Protein AF-A0A8I0BT57-F1 (afdb_monomer)

Solvent-accessible surface area (backbone atoms only — not comparable to full-atom values): 7424 Å² total; per-residue (Å²): 141,86,82,88,79,77,83,77,79,77,73,80,84,62,83,74,72,51,69,66,57,54,51,50,54,51,53,52,65,73,49,76,79,75,72,72,82,78,73,74,83,67,86,66,76,81,75,74,72,50,71,71,57,50,52,51,51,51,54,52,51,43,52,55,53,48,49,57,61,72,72,44,94,50,63,68,60,52,52,51,52,53,50,52,50,52,51,52,39,47,75,72,66,4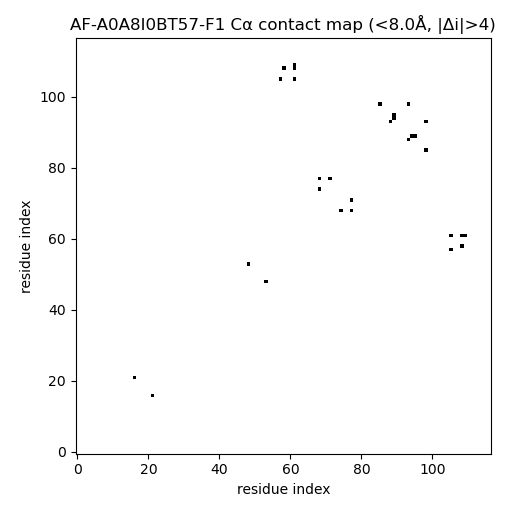8,53,68,67,59,55,51,50,52,54,50,53,46,48,52,56,53,50,57,54,64,73,76,111

pLDDT: mean 74.57, std 18.58, range [32.91, 96.12]

Sequence (117 aa):
MLVHGRPSVYWDDEPRVPAICRTIDQVKAEFDGAGADVIPIREQASDELTDEQFEILWTVAVEQSSEIVSNSERPVEVSLLLTNLVDDLLIRGVESSYILSAVHRGFEINEDRAAEI

Structure (mmCIF, N/CA/C/O backbone):
data_AF-A0A8I0BT57-F1
#
_entry.id   AF-A0A8I0BT57-F1
#
loop_
_atom_site.group_PDB
_atom_site.id
_atom_site.type_symbol
_atom_site.label_atom_id
_atom_site.label_alt_id
_atom_site.label_comp_id
_atom_site.label_asym_id
_atom_site.label_entity_id
_atom_site.label_seq_id
_atom_site.pdbx_PDB_ins_code
_atom_site.Cartn_x
_atom_site.Cartn_y
_atom_site.Cartn_z
_atom_site.occupancy
_atom_site.B_iso_or_equiv
_atom_site.auth_seq_id
_atom_site.auth_comp_id
_atom_site.auth_asym_id
_atom_site.auth_atom_id
_atom_site.pdbx_PDB_model_num
ATOM 1 N N . MET A 1 1 ? -49.616 -35.917 24.070 1.00 37.22 1 MET A N 1
ATOM 2 C CA . MET A 1 1 ? -48.555 -36.317 23.115 1.00 37.22 1 MET A CA 1
ATOM 3 C C . MET A 1 1 ? -48.714 -35.404 21.906 1.00 37.22 1 MET A C 1
ATOM 5 O O . MET A 1 1 ? -49.808 -35.392 21.377 1.00 37.22 1 MET A O 1
ATOM 9 N N . LEU A 1 2 ? -47.798 -34.533 21.486 1.00 37.91 2 LEU A N 1
ATOM 10 C CA . LEU A 1 2 ? -46.339 -34.461 21.602 1.00 37.91 2 LEU A CA 1
ATOM 11 C C . LEU A 1 2 ? -45.879 -32.989 21.672 1.00 37.91 2 LEU A C 1
ATOM 13 O O . LEU A 1 2 ? -46.573 -32.080 21.228 1.00 37.91 2 LEU A O 1
ATOM 17 N N . VAL A 1 3 ? -44.699 -32.801 22.255 1.00 36.28 3 VAL A N 1
ATOM 18 C CA . VAL A 1 3 ? -44.001 -31.544 22.537 1.00 36.28 3 VAL A CA 1
ATOM 19 C C . VAL A 1 3 ? -42.929 -31.316 21.460 1.00 36.28 3 VAL A C 1
ATOM 21 O O . VAL A 1 3 ? -42.134 -32.211 21.223 1.00 36.28 3 VAL A O 1
ATOM 24 N N . HIS A 1 4 ? -42.922 -30.107 20.884 1.00 42.56 4 HIS A N 1
ATOM 25 C CA . HIS A 1 4 ? -41.791 -29.307 20.364 1.00 42.56 4 HIS A CA 1
ATOM 26 C C . HIS A 1 4 ? -40.927 -29.799 19.190 1.00 42.56 4 HIS A C 1
ATOM 28 O O . HIS A 1 4 ? -40.491 -30.937 19.103 1.00 42.56 4 HIS A O 1
ATOM 34 N N . GLY A 1 5 ? -40.550 -28.815 18.369 1.00 32.91 5 GLY A N 1
ATOM 35 C CA . GLY A 1 5 ? -39.404 -28.875 17.471 1.00 32.91 5 G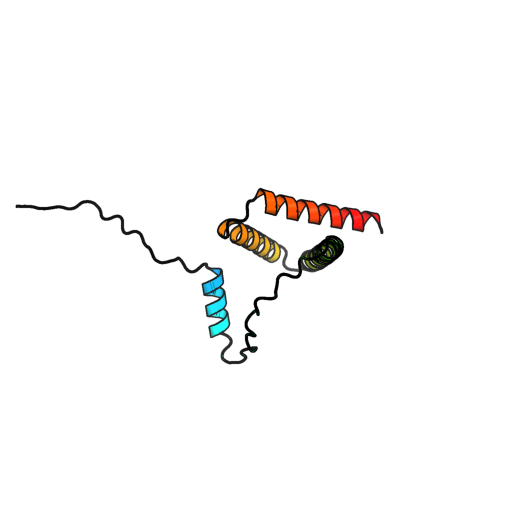LY A CA 1
ATOM 36 C C . GLY A 1 5 ? -39.291 -27.604 16.632 1.00 32.91 5 GLY A C 1
ATOM 37 O O . GLY A 1 5 ? -39.536 -27.643 15.433 1.00 32.91 5 GLY A O 1
ATOM 38 N N . ARG A 1 6 ? -38.976 -26.455 17.254 1.00 41.53 6 ARG A N 1
ATOM 39 C CA . ARG A 1 6 ? -38.449 -25.304 16.493 1.00 41.53 6 ARG A CA 1
ATOM 40 C C . ARG A 1 6 ? -37.155 -25.761 15.801 1.00 41.53 6 ARG A C 1
ATOM 42 O O . ARG A 1 6 ? -36.398 -26.491 16.443 1.00 41.53 6 ARG A O 1
ATOM 49 N N . PRO A 1 7 ? -36.851 -25.325 14.567 1.00 39.06 7 PRO A N 1
ATOM 50 C CA . PRO A 1 7 ? -35.517 -25.513 14.027 1.00 39.06 7 PRO A CA 1
ATOM 51 C C . PRO A 1 7 ? -34.550 -24.715 14.906 1.00 39.06 7 PRO A C 1
ATOM 53 O O . PRO A 1 7 ? -34.609 -23.487 14.965 1.00 39.06 7 PRO A O 1
ATOM 56 N N . SER A 1 8 ? -33.718 -25.434 15.654 1.00 40.16 8 SER A N 1
ATOM 57 C CA . SER A 1 8 ? -32.531 -24.880 16.288 1.00 40.16 8 SER A CA 1
ATOM 58 C C . SER A 1 8 ? -31.606 -24.450 15.156 1.00 40.16 8 SER A C 1
ATOM 60 O O . SER A 1 8 ? -31.057 -25.281 14.438 1.00 40.16 8 SER A O 1
ATOM 62 N N . VAL A 1 9 ? -31.504 -23.139 14.950 1.00 41.34 9 VAL A N 1
ATOM 63 C CA . VAL A 1 9 ? -30.387 -22.553 14.217 1.00 41.34 9 VAL A CA 1
ATOM 64 C C . VAL A 1 9 ? -29.177 -22.809 15.103 1.00 41.34 9 VA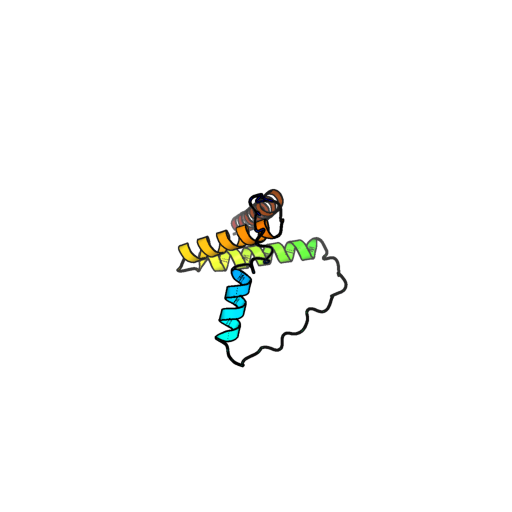L A C 1
ATOM 66 O O . VAL A 1 9 ? -29.033 -22.178 16.149 1.00 41.34 9 VAL A O 1
ATOM 69 N N . TYR A 1 10 ? -28.386 -23.820 14.749 1.00 40.38 10 TYR A N 1
ATOM 70 C CA . TYR A 1 10 ? -27.041 -23.964 15.279 1.00 40.38 10 TYR A CA 1
ATOM 71 C C . TYR A 1 10 ? -26.270 -22.740 14.791 1.00 40.38 10 TYR A C 1
ATOM 73 O O . TYR A 1 10 ? -25.919 -22.639 13.617 1.00 40.38 10 TYR A O 1
ATOM 81 N N . TRP A 1 11 ? -26.100 -21.766 15.677 1.00 38.62 11 TRP A N 1
ATOM 82 C CA . TRP A 1 11 ? -25.012 -20.819 15.540 1.00 38.62 11 TRP A CA 1
ATOM 83 C C . TRP A 1 11 ? -23.743 -21.640 15.751 1.00 38.62 11 TRP A C 1
ATOM 85 O O . TRP A 1 11 ? -23.510 -22.150 16.846 1.00 38.62 11 TRP A O 1
ATOM 95 N N . ASP A 1 12 ? -22.982 -21.853 14.677 1.00 42.72 12 ASP A 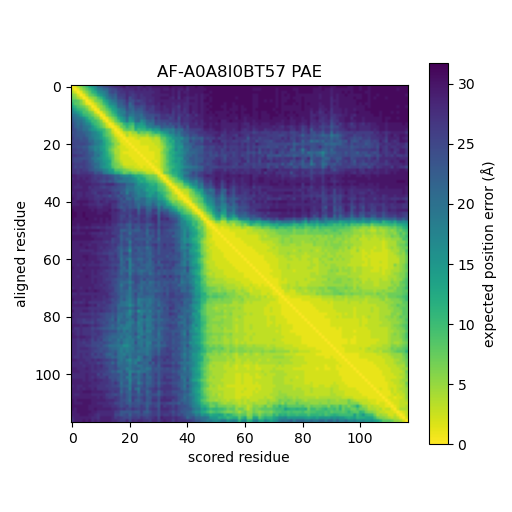N 1
ATOM 96 C CA . ASP A 1 12 ? -21.572 -22.216 14.790 1.00 42.72 12 ASP A CA 1
ATOM 97 C C . ASP A 1 12 ? -20.866 -21.014 15.430 1.00 42.72 12 ASP A C 1
ATOM 99 O O . ASP A 1 12 ? -20.304 -20.158 14.748 1.00 42.72 12 ASP A O 1
ATOM 103 N N . ASP A 1 13 ? -20.945 -20.930 16.758 1.00 48.38 13 ASP A N 1
ATOM 104 C CA . ASP A 1 13 ? -20.177 -20.014 17.605 1.00 48.38 13 ASP A CA 1
ATOM 105 C C . ASP A 1 13 ? -18.746 -20.543 17.800 1.00 48.38 13 ASP A C 1
ATOM 107 O O . ASP A 1 13 ? -18.172 -20.479 18.887 1.00 48.38 13 ASP A O 1
ATOM 111 N N . GLU A 1 14 ? -18.148 -21.094 16.745 1.00 56.91 14 GLU A N 1
ATOM 112 C CA . GLU A 1 14 ? -16.717 -21.344 16.730 1.00 56.91 14 GLU A CA 1
ATOM 113 C C . GLU A 1 14 ? -16.067 -20.121 16.075 1.00 56.91 14 GLU A C 1
ATOM 115 O O . GLU A 1 14 ? -16.369 -19.825 14.912 1.00 56.91 14 GLU A O 1
ATOM 120 N N . PRO A 1 15 ? -15.219 -19.353 16.790 1.00 55.94 15 PRO A N 1
ATOM 121 C CA . PRO A 1 15 ? -14.488 -18.261 16.172 1.00 55.94 15 PRO A CA 1
ATOM 122 C C . PRO A 1 15 ? -13.671 -18.868 15.039 1.00 55.94 15 PRO A C 1
ATOM 124 O O . PRO A 1 15 ? -12.696 -19.581 15.276 1.00 55.94 15 PRO A O 1
ATOM 127 N N . ARG A 1 16 ? -14.116 -18.643 13.796 1.00 62.19 16 ARG A N 1
ATOM 128 C CA . ARG A 1 16 ? -13.435 -19.134 12.603 1.00 62.19 16 ARG A CA 1
ATOM 129 C C . ARG A 1 16 ? -12.046 -18.540 12.632 1.00 62.19 16 ARG A C 1
ATOM 131 O O . ARG A 1 1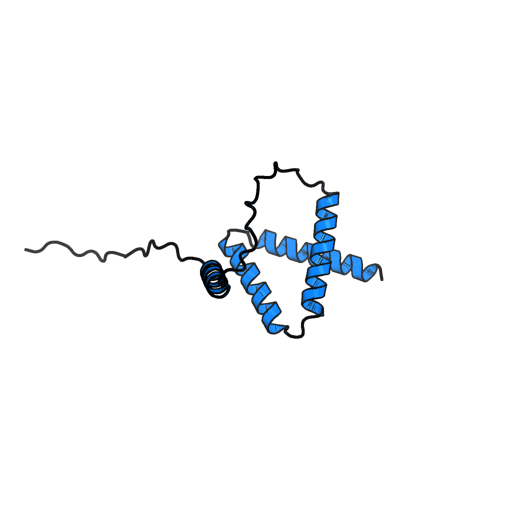6 ? -11.874 -17.372 12.298 1.00 62.19 16 ARG A O 1
ATOM 138 N N . VAL A 1 17 ? -11.079 -19.346 13.062 1.00 61.44 17 VAL A N 1
ATOM 139 C CA . VAL A 1 17 ? -9.673 -18.972 13.082 1.00 61.44 17 VAL A CA 1
ATOM 140 C C . VAL A 1 17 ? -9.353 -18.463 11.674 1.00 61.44 17 VAL A C 1
ATOM 142 O O . VAL A 1 17 ? -9.489 -19.242 10.710 1.00 61.44 17 VAL A O 1
ATOM 145 N N . PRO A 1 18 ? -9.022 -17.163 11.530 1.00 65.69 18 PRO A N 1
ATOM 146 C CA . PRO A 1 18 ? -8.759 -16.566 10.232 1.00 65.69 18 PRO A CA 1
ATOM 147 C C . PRO A 1 18 ? -7.757 -17.421 9.460 1.00 65.69 18 PRO A C 1
ATOM 149 O O . PRO A 1 18 ? -6.866 -18.028 10.059 1.00 65.69 18 PRO A O 1
ATOM 152 N N . ALA A 1 19 ? -7.916 -17.522 8.138 1.00 68.00 19 ALA A N 1
ATOM 153 C CA . ALA A 1 19 ? -7.082 -18.403 7.315 1.00 68.00 19 ALA A CA 1
ATOM 154 C C . ALA A 1 19 ? -5.580 -18.151 7.548 1.00 68.00 19 ALA A C 1
ATOM 156 O O . ALA A 1 19 ? -4.817 -19.106 7.652 1.00 68.00 19 ALA A O 1
ATOM 157 N N . ILE A 1 20 ? -5.200 -16.889 7.775 1.00 63.81 20 ILE A N 1
ATOM 158 C CA . ILE A 1 20 ? -3.839 -16.468 8.120 1.00 63.81 20 ILE A CA 1
ATOM 159 C C . ILE A 1 20 ? -3.307 -17.131 9.399 1.00 63.81 20 ILE A C 1
ATOM 161 O O . ILE A 1 20 ? -2.164 -17.570 9.427 1.00 63.81 20 ILE A O 1
ATOM 165 N N . CYS A 1 21 ? -4.125 -17.281 10.443 1.00 68.31 21 CYS A N 1
ATOM 166 C CA . CYS A 1 21 ? -3.710 -17.921 11.690 1.00 68.31 21 CYS A CA 1
ATOM 167 C C . CYS A 1 21 ? -3.450 -19.417 11.476 1.00 68.31 21 CYS A C 1
ATOM 169 O O . CYS A 1 21 ? -2.437 -19.929 11.938 1.00 68.31 21 CYS A O 1
ATOM 171 N N . ARG A 1 22 ? -4.295 -20.091 10.682 1.00 70.06 22 ARG A N 1
ATOM 172 C CA . ARG A 1 22 ? -4.068 -21.494 10.292 1.00 70.06 22 ARG A CA 1
ATOM 173 C C . ARG A 1 22 ? -2.799 -21.658 9.459 1.00 70.06 22 ARG A C 1
ATOM 175 O O . ARG A 1 22 ? -2.044 -22.592 9.696 1.00 70.06 22 ARG A O 1
ATOM 182 N N . THR A 1 23 ? -2.543 -20.744 8.525 1.00 71.38 23 THR A N 1
ATOM 183 C CA . THR A 1 23 ? -1.310 -20.740 7.728 1.00 71.38 23 THR A CA 1
ATOM 184 C C . THR A 1 23 ? -0.079 -20.501 8.600 1.00 71.38 23 THR A C 1
ATOM 186 O O . THR A 1 23 ? 0.912 -21.201 8.437 1.00 71.38 23 THR A O 1
ATOM 189 N N . ILE A 1 24 ? -0.138 -19.575 9.561 1.00 72.12 24 ILE A N 1
ATOM 190 C CA . ILE A 1 24 ? 0.958 -19.317 10.506 1.00 72.12 24 ILE A CA 1
ATOM 191 C C . ILE A 1 24 ? 1.231 -20.547 11.372 1.00 72.12 24 ILE A C 1
ATOM 193 O O . ILE A 1 24 ? 2.389 -20.915 11.536 1.00 72.12 24 ILE A O 1
ATOM 197 N N . ASP A 1 25 ? 0.197 -21.189 11.914 1.00 73.94 25 ASP A N 1
ATOM 198 C CA . ASP A 1 25 ? 0.362 -22.368 12.768 1.00 73.94 25 ASP A CA 1
ATOM 199 C C . ASP A 1 25 ? 0.889 -23.570 11.981 1.00 73.94 25 ASP A C 1
ATOM 201 O O . ASP A 1 25 ? 1.743 -24.306 12.472 1.00 73.94 25 ASP A O 1
ATOM 205 N N . GLN A 1 26 ? 0.447 -23.727 10.732 1.00 73.19 26 GLN A N 1
ATOM 206 C CA . GLN A 1 26 ? 0.969 -24.743 9.830 1.00 73.19 26 GLN A CA 1
ATOM 207 C C . GLN A 1 26 ? 2.444 -24.496 9.488 1.00 73.19 26 GLN A C 1
ATOM 209 O O . GLN A 1 26 ? 3.256 -25.404 9.626 1.00 73.19 26 GLN A O 1
ATOM 214 N N . VAL A 1 27 ? 2.821 -23.261 9.142 1.00 69.19 27 VAL A N 1
ATOM 215 C CA . VAL A 1 27 ? 4.224 -22.898 8.887 1.00 69.19 27 VAL A CA 1
ATOM 216 C C . VAL A 1 27 ? 5.069 -23.068 10.154 1.00 69.19 27 VAL A C 1
ATOM 218 O O . VAL A 1 27 ? 6.169 -23.599 10.091 1.00 69.19 27 VAL A O 1
ATOM 221 N N . LYS A 1 28 ? 4.560 -22.694 11.332 1.00 67.94 28 LYS A N 1
ATOM 222 C CA . LYS A 1 28 ? 5.254 -22.916 12.611 1.00 67.94 28 LYS A CA 1
ATOM 223 C C . LYS A 1 28 ? 5.485 -24.398 12.902 1.00 67.94 28 LYS A C 1
ATOM 225 O O . LYS A 1 28 ? 6.558 -24.741 13.384 1.00 67.94 28 LYS A O 1
ATOM 230 N N . ALA A 1 29 ? 4.502 -25.251 12.615 1.00 71.38 29 ALA A N 1
ATOM 231 C CA . ALA A 1 29 ? 4.622 -26.699 12.776 1.00 71.38 29 ALA A CA 1
ATOM 232 C C . ALA A 1 29 ? 5.589 -27.324 11.754 1.00 71.38 29 ALA A C 1
ATOM 234 O O . ALA A 1 29 ? 6.262 -28.300 12.061 1.00 71.38 29 ALA A O 1
ATOM 235 N N . GLU A 1 30 ? 5.689 -26.753 10.552 1.00 68.38 30 GLU A N 1
ATOM 236 C CA . GLU A 1 30 ? 6.645 -27.178 9.522 1.00 68.38 30 GLU A CA 1
ATOM 237 C C . GLU A 1 30 ? 8.097 -26.754 9.844 1.00 68.38 30 GLU A C 1
ATOM 239 O O . GLU A 1 30 ? 9.040 -27.364 9.341 1.00 68.38 30 GLU A O 1
ATOM 244 N N . PHE A 1 31 ? 8.293 -25.757 10.716 1.00 62.94 31 PHE A N 1
ATOM 245 C CA . PHE A 1 31 ? 9.596 -25.197 11.107 1.00 62.94 31 PHE A CA 1
ATOM 246 C C . PHE A 1 31 ? 10.084 -25.663 12.499 1.00 62.94 31 PHE A C 1
ATOM 248 O O . PHE A 1 31 ? 10.607 -24.867 13.283 1.00 62.94 31 PHE A O 1
ATOM 255 N N . ASP A 1 32 ? 9.943 -26.961 12.794 1.00 62.47 32 ASP A N 1
ATOM 256 C CA . ASP A 1 32 ? 10.371 -27.648 14.028 1.00 62.47 32 ASP A CA 1
ATOM 257 C C . ASP A 1 32 ? 11.729 -27.156 14.601 1.00 62.47 32 ASP A C 1
ATOM 259 O O . ASP A 1 32 ? 12.812 -27.643 14.268 1.00 62.47 32 ASP A O 1
ATOM 263 N N . GLY A 1 33 ? 11.674 -26.213 15.548 1.00 56.19 33 GLY A N 1
ATOM 264 C CA . GLY A 1 33 ? 12.739 -25.998 16.534 1.00 56.19 33 GLY A CA 1
ATOM 265 C C . GLY A 1 33 ? 13.814 -24.948 16.237 1.00 56.19 33 GLY A C 1
ATOM 266 O O . GLY A 1 33 ? 14.695 -24.772 17.075 1.00 56.19 33 GLY A O 1
ATOM 267 N N . ALA A 1 34 ? 13.740 -24.182 15.147 1.00 57.44 34 ALA A N 1
ATOM 268 C CA . ALA A 1 34 ? 14.515 -22.938 15.017 1.00 57.44 34 ALA A CA 1
ATOM 269 C C . ALA A 1 34 ? 13.656 -21.741 15.452 1.00 57.44 34 ALA A C 1
ATOM 271 O O . ALA A 1 34 ? 13.451 -20.788 14.704 1.00 57.44 34 ALA A O 1
ATOM 272 N N . GLY A 1 35 ? 13.084 -21.829 16.656 1.00 51.81 35 GLY A N 1
ATOM 273 C CA . GLY A 1 35 ? 12.322 -20.737 17.241 1.00 51.81 35 GLY A CA 1
ATOM 274 C C . GLY A 1 35 ? 13.245 -19.544 17.445 1.00 51.81 35 GLY A C 1
ATOM 275 O O . GLY A 1 35 ? 14.049 -19.541 18.372 1.00 51.81 35 GLY A O 1
ATOM 276 N N . ALA A 1 36 ? 13.145 -18.537 16.578 1.00 56.56 36 ALA A N 1
ATOM 277 C CA . ALA A 1 36 ? 13.575 -17.203 16.954 1.00 56.56 36 ALA A CA 1
ATOM 278 C C . ALA A 1 36 ? 12.829 -16.862 18.248 1.00 56.56 36 ALA A C 1
ATOM 280 O O . ALA A 1 36 ? 11.600 -16.983 18.284 1.00 56.56 36 ALA A O 1
ATOM 281 N N . ASP A 1 37 ? 13.564 -16.516 19.308 1.00 54.06 37 ASP A N 1
ATOM 282 C CA . ASP A 1 37 ? 12.973 -16.070 20.566 1.00 54.06 37 ASP A CA 1
ATOM 283 C C . ASP A 1 37 ? 11.934 -14.995 20.244 1.00 54.06 37 ASP A C 1
ATOM 285 O O . ASP A 1 37 ? 12.260 -13.907 19.761 1.00 54.06 37 ASP A O 1
ATOM 289 N N . VAL A 1 38 ? 10.661 -15.324 20.465 1.00 55.84 38 VAL A N 1
ATOM 290 C CA . VAL A 1 38 ? 9.568 -14.371 20.320 1.00 55.84 38 VAL A CA 1
ATOM 291 C C . VAL A 1 38 ? 9.697 -13.422 21.500 1.00 55.84 38 VAL A C 1
ATOM 293 O O . VAL A 1 38 ? 9.181 -13.682 22.586 1.00 55.84 38 VAL A O 1
ATOM 296 N N . ILE A 1 39 ? 10.447 -12.338 21.303 1.00 57.19 39 ILE A N 1
ATOM 297 C CA . ILE A 1 39 ? 10.513 -11.242 22.263 1.00 57.19 39 ILE A CA 1
ATOM 298 C C . ILE A 1 39 ? 9.088 -10.684 22.360 1.00 57.19 39 ILE A C 1
ATOM 300 O O . ILE A 1 39 ? 8.552 -10.236 21.342 1.00 57.19 39 ILE A O 1
ATOM 304 N N . PRO A 1 40 ? 8.445 -10.718 23.542 1.00 43.56 40 PRO A N 1
ATOM 305 C CA . PRO A 1 40 ? 7.129 -10.126 23.715 1.00 43.56 40 PRO A CA 1
ATOM 306 C C . PRO A 1 40 ? 7.192 -8.668 23.273 1.00 43.56 40 PRO A C 1
ATOM 308 O O . PRO A 1 40 ? 8.115 -7.952 23.676 1.00 43.56 40 PRO A O 1
ATOM 311 N N . ILE A 1 41 ? 6.226 -8.229 22.464 1.00 50.00 41 ILE A N 1
ATOM 312 C CA . ILE A 1 41 ? 6.046 -6.808 22.169 1.00 50.00 41 ILE A CA 1
ATOM 313 C C . ILE A 1 41 ? 5.813 -6.148 23.527 1.00 50.00 41 ILE A C 1
ATOM 315 O O . ILE A 1 41 ? 4.753 -6.306 24.131 1.00 50.00 41 ILE A O 1
ATOM 319 N N . ARG A 1 42 ? 6.848 -5.494 24.066 1.00 47.84 42 ARG A N 1
ATOM 320 C CA . ARG A 1 42 ? 6.678 -4.616 25.218 1.00 47.84 42 ARG A CA 1
ATOM 321 C C . ARG A 1 42 ? 5.637 -3.593 24.792 1.00 47.84 42 ARG A C 1
ATOM 323 O O . ARG A 1 42 ? 5.756 -3.064 23.688 1.00 47.84 42 ARG A O 1
ATOM 330 N N . GLU A 1 43 ? 4.656 -3.319 25.647 1.00 49.22 43 GLU A N 1
ATOM 331 C CA . GLU A 1 43 ? 3.888 -2.079 25.559 1.00 49.22 43 GLU A CA 1
ATOM 332 C C . GLU A 1 43 ? 4.914 -0.944 25.627 1.00 49.22 43 GLU A C 1
ATOM 334 O O . GLU A 1 43 ? 5.375 -0.545 26.698 1.00 49.22 43 GLU A O 1
ATOM 339 N N . GLN A 1 44 ? 5.393 -0.515 24.459 1.00 48.22 44 GLN A N 1
ATOM 340 C CA . GLN A 1 44 ? 6.105 0.733 24.337 1.00 48.22 44 GLN A CA 1
ATOM 341 C C . GLN A 1 44 ? 5.076 1.777 24.735 1.00 48.22 44 GLN A C 1
ATOM 343 O O . GLN A 1 44 ? 3.981 1.826 24.171 1.00 48.22 44 GLN A O 1
ATOM 348 N N . ALA A 1 45 ? 5.411 2.563 25.760 1.00 46.94 45 ALA A N 1
ATOM 349 C CA . ALA A 1 45 ? 4.749 3.835 25.960 1.00 46.94 45 ALA A CA 1
ATOM 350 C C . ALA A 1 45 ? 4.685 4.504 24.583 1.00 46.94 45 ALA A C 1
ATOM 352 O O . ALA A 1 45 ? 5.695 4.530 23.881 1.00 46.94 45 ALA A O 1
ATOM 353 N N . SER A 1 46 ? 3.481 4.896 24.172 1.00 48.66 46 SER A N 1
ATOM 354 C CA . SER A 1 46 ? 3.235 5.547 22.892 1.00 48.66 46 SER A CA 1
ATOM 355 C C . SER A 1 46 ? 4.055 6.832 22.843 1.00 48.66 46 SER A C 1
ATOM 357 O O . SER A 1 46 ? 3.573 7.883 23.259 1.00 48.66 46 SER A O 1
ATOM 359 N N . ASP A 1 47 ? 5.294 6.748 22.368 1.00 63.12 47 ASP A N 1
ATOM 360 C CA . ASP A 1 47 ? 6.001 7.901 21.844 1.00 63.12 47 ASP A CA 1
ATOM 361 C C . ASP A 1 47 ? 5.227 8.272 20.577 1.00 63.12 47 ASP A C 1
ATOM 363 O O . ASP A 1 47 ? 5.367 7.629 19.535 1.00 63.12 47 ASP A O 1
ATOM 367 N N . GLU A 1 48 ? 4.298 9.226 20.711 1.00 76.31 48 GLU A N 1
ATOM 368 C CA . GLU A 1 48 ? 3.600 9.805 19.566 1.00 76.31 48 GLU A CA 1
ATOM 369 C C . GLU A 1 48 ? 4.656 10.247 18.551 1.00 76.31 48 GLU A C 1
ATOM 371 O O . GLU A 1 48 ? 5.553 11.035 18.863 1.00 76.31 48 GLU A O 1
ATOM 376 N N . LEU A 1 49 ? 4.572 9.688 17.344 1.00 80.56 49 LEU A N 1
ATOM 377 C CA . LEU A 1 49 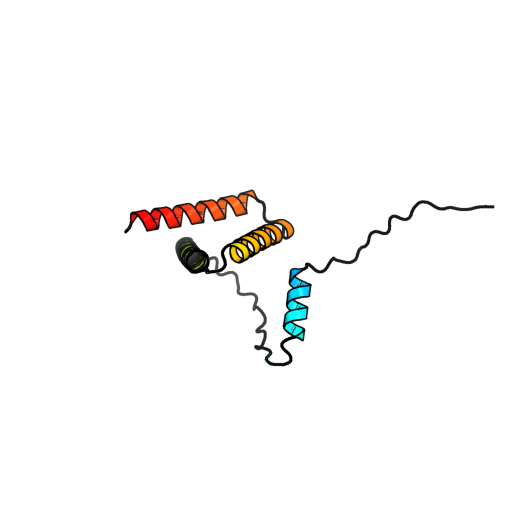? 5.448 10.068 16.247 1.00 80.56 49 LEU A CA 1
ATOM 378 C C . LEU A 1 49 ? 5.192 11.533 15.905 1.00 80.56 49 LEU A C 1
ATOM 380 O O . LEU A 1 49 ? 4.041 11.962 15.821 1.00 80.56 49 LEU A O 1
ATOM 384 N N . THR A 1 50 ? 6.260 12.292 15.672 1.00 87.94 50 THR A N 1
ATOM 385 C CA . THR A 1 50 ? 6.106 13.625 15.089 1.00 87.94 50 THR A CA 1
ATOM 386 C C . THR A 1 50 ? 5.655 13.507 13.634 1.00 87.94 50 THR A C 1
ATOM 388 O O . THR A 1 50 ? 5.953 12.514 12.964 1.00 87.94 50 THR A O 1
ATOM 391 N N . ASP A 1 51 ? 4.990 14.541 13.116 1.00 87.81 51 ASP A N 1
ATOM 392 C CA . ASP A 1 51 ? 4.554 14.579 11.713 1.00 87.81 51 ASP A CA 1
ATOM 393 C C . ASP A 1 51 ? 5.730 14.334 10.746 1.00 87.81 51 ASP A C 1
ATOM 395 O O . ASP A 1 51 ? 5.615 13.567 9.797 1.00 87.81 51 ASP A O 1
ATOM 399 N N . GLU A 1 52 ? 6.909 14.893 11.035 1.00 87.88 52 GLU A N 1
ATOM 400 C CA . GLU A 1 52 ? 8.127 14.666 10.241 1.00 87.88 52 GLU A CA 1
ATOM 40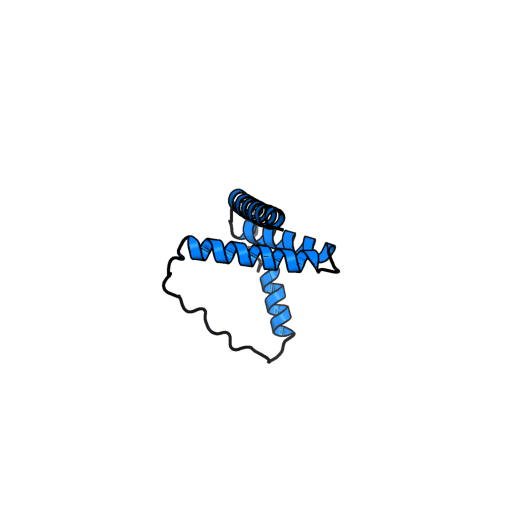1 C C . GLU A 1 52 ? 8.578 13.198 10.251 1.00 87.88 52 GLU A C 1
ATOM 403 O O . GLU A 1 52 ? 8.983 12.664 9.219 1.00 87.88 52 GLU A O 1
ATOM 408 N N . GLN A 1 53 ? 8.495 12.514 11.397 1.00 86.56 53 GLN A N 1
ATOM 409 C CA . GLN A 1 53 ? 8.811 11.085 11.480 1.00 86.56 53 GLN A CA 1
ATOM 410 C C . GLN A 1 53 ? 7.787 10.243 10.718 1.00 86.56 53 GLN A C 1
ATOM 412 O O . GLN A 1 53 ? 8.155 9.264 10.066 1.00 86.56 53 GLN A O 1
ATOM 417 N N . PHE A 1 54 ? 6.514 10.631 10.778 1.00 85.06 54 PHE A N 1
ATOM 418 C CA . PHE A 1 54 ? 5.439 9.976 10.047 1.00 85.06 54 PHE A CA 1
ATOM 419 C C . PHE A 1 54 ? 5.630 10.097 8.526 1.00 85.06 54 PHE A C 1
ATOM 421 O O . PHE A 1 54 ? 5.520 9.099 7.815 1.00 85.06 54 PHE A O 1
ATOM 428 N N . GLU A 1 55 ? 6.018 11.274 8.030 1.00 86.94 55 GLU A N 1
ATOM 429 C CA . GLU A 1 55 ? 6.318 11.495 6.607 1.00 86.94 55 GLU A CA 1
ATOM 430 C C . GLU A 1 55 ? 7.542 10.701 6.119 1.00 86.94 55 GLU A C 1
ATOM 432 O O . GLU A 1 55 ? 7.533 10.135 5.019 1.00 86.94 55 GLU A O 1
ATOM 437 N N . ILE A 1 56 ? 8.585 10.577 6.948 1.00 88.25 56 ILE A N 1
ATOM 438 C CA . ILE A 1 56 ? 9.744 9.726 6.631 1.00 88.25 56 ILE A CA 1
ATOM 439 C C . ILE A 1 56 ? 9.310 8.264 6.486 1.00 88.25 56 ILE A C 1
ATOM 441 O O . ILE A 1 56 ? 9.694 7.598 5.523 1.00 88.25 56 ILE A O 1
ATOM 445 N N . LEU A 1 57 ? 8.491 7.759 7.412 1.00 88.94 57 LEU A N 1
ATOM 446 C CA . LEU A 1 57 ? 7.996 6.382 7.357 1.00 88.94 57 LEU A CA 1
ATOM 447 C C . LEU A 1 57 ? 7.138 6.132 6.114 1.00 88.94 57 LEU A C 1
ATOM 449 O O . LEU A 1 57 ? 7.285 5.084 5.488 1.00 88.94 57 LEU A O 1
ATOM 453 N N . TRP A 1 58 ? 6.299 7.094 5.720 1.00 90.06 58 TRP A N 1
ATOM 454 C CA . TRP A 1 58 ? 5.542 7.016 4.470 1.00 90.06 58 TRP A CA 1
ATOM 455 C C . TRP A 1 58 ? 6.443 6.913 3.247 1.00 90.06 58 TRP A C 1
ATOM 457 O O . TRP A 1 58 ? 6.228 6.050 2.396 1.00 90.06 58 TRP A O 1
ATOM 467 N N . THR A 1 59 ? 7.476 7.750 3.183 1.00 88.31 59 THR A N 1
ATOM 468 C CA . THR A 1 59 ? 8.429 7.754 2.069 1.00 88.31 59 THR A CA 1
ATOM 469 C C . THR A 1 59 ? 9.131 6.401 1.943 1.00 88.31 59 THR A C 1
ATOM 471 O O . THR A 1 59 ? 9.142 5.802 0.867 1.00 88.31 59 THR A O 1
ATOM 474 N N . VAL A 1 60 ? 9.639 5.870 3.060 1.00 90.38 60 VAL A N 1
ATOM 475 C CA . VAL A 1 60 ? 10.293 4.553 3.105 1.00 90.38 60 VAL A CA 1
ATOM 476 C C . VAL A 1 60 ? 9.320 3.437 2.717 1.00 90.38 60 VAL A C 1
ATOM 478 O O . VAL A 1 60 ? 9.678 2.544 1.949 1.00 90.38 60 VAL A O 1
ATOM 481 N N . ALA A 1 61 ? 8.079 3.484 3.207 1.00 87.31 61 ALA A N 1
ATOM 482 C CA . ALA A 1 61 ? 7.069 2.479 2.890 1.00 87.31 61 ALA A CA 1
ATOM 483 C C . ALA A 1 61 ? 6.729 2.455 1.392 1.00 87.31 61 ALA A C 1
ATOM 485 O O . ALA A 1 61 ? 6.623 1.374 0.807 1.00 87.31 61 ALA A O 1
ATOM 486 N N . VAL A 1 62 ? 6.591 3.625 0.758 1.00 88.25 62 VAL A N 1
ATOM 487 C CA . VAL A 1 62 ? 6.345 3.741 -0.689 1.00 88.25 62 VAL A CA 1
ATOM 488 C C . VAL A 1 62 ? 7.532 3.209 -1.487 1.00 88.25 62 VAL A C 1
ATOM 490 O O . VAL A 1 62 ? 7.334 2.447 -2.433 1.00 88.25 62 VAL A O 1
ATOM 493 N N . GLU A 1 63 ? 8.760 3.551 -1.092 1.00 87.44 63 GLU A N 1
ATOM 494 C CA . GLU A 1 63 ? 9.975 3.085 -1.761 1.00 87.44 63 GLU A CA 1
ATOM 495 C C . GLU A 1 63 ? 10.091 1.557 -1.733 1.00 87.44 63 GLU A C 1
ATOM 497 O O . GLU A 1 63 ? 10.191 0.927 -2.787 1.00 87.44 63 GLU A O 1
ATOM 502 N N . GLN A 1 64 ? 9.986 0.957 -0.548 1.00 87.56 64 GLN A N 1
ATOM 503 C CA . GLN A 1 64 ? 10.084 -0.494 -0.380 1.00 87.56 64 GLN A CA 1
ATOM 504 C C . GLN A 1 64 ? 8.952 -1.230 -1.100 1.00 87.56 64 GLN A C 1
ATOM 506 O O . GLN A 1 64 ? 9.178 -2.249 -1.753 1.00 87.56 64 GLN A O 1
ATOM 511 N N . SER A 1 65 ? 7.726 -0.703 -1.026 1.00 85.12 65 SER A N 1
ATOM 512 C CA . SER A 1 65 ? 6.579 -1.297 -1.719 1.00 85.12 65 SER A CA 1
ATOM 513 C C . SER A 1 65 ? 6.756 -1.238 -3.237 1.00 85.12 65 SER A C 1
ATOM 515 O O . SER A 1 65 ? 6.487 -2.216 -3.934 1.00 85.12 65 SER A O 1
ATOM 517 N N . SER A 1 66 ? 7.253 -0.112 -3.757 1.00 85.25 66 SER A N 1
ATOM 518 C CA . SER A 1 66 ? 7.544 0.068 -5.179 1.00 85.25 66 SER A CA 1
ATOM 519 C C . SER A 1 66 ? 8.641 -0.884 -5.656 1.00 85.25 66 SER A C 1
ATOM 521 O O . SER A 1 66 ? 8.488 -1.485 -6.720 1.00 85.25 66 SER A O 1
ATOM 523 N N . GLU A 1 67 ? 9.698 -1.081 -4.865 1.00 86.56 67 GLU A N 1
ATOM 524 C CA . GLU A 1 67 ? 10.774 -2.025 -5.172 1.00 86.56 67 GLU A CA 1
ATOM 525 C C . GLU A 1 67 ? 10.250 -3.465 -5.261 1.00 86.56 67 GLU A C 1
ATOM 527 O O . GLU A 1 67 ? 10.504 -4.152 -6.251 1.00 86.56 67 GLU A O 1
ATOM 532 N N . ILE A 1 68 ? 9.457 -3.904 -4.276 1.00 84.62 68 ILE A N 1
ATOM 533 C CA . ILE A 1 68 ? 8.865 -5.251 -4.245 1.00 84.62 68 ILE A CA 1
ATOM 534 C C . ILE A 1 68 ? 7.988 -5.494 -5.475 1.00 84.62 68 ILE A C 1
ATOM 536 O O . ILE A 1 68 ? 8.076 -6.551 -6.098 1.00 84.62 68 ILE A O 1
ATOM 540 N N . VAL A 1 69 ? 7.135 -4.530 -5.829 1.00 85.81 69 VAL A N 1
ATOM 541 C CA . VAL A 1 69 ? 6.226 -4.666 -6.974 1.00 85.81 69 VAL A CA 1
ATOM 542 C C . VAL A 1 69 ? 7.004 -4.643 -8.291 1.00 85.81 69 VAL A C 1
ATOM 544 O O . VAL A 1 69 ? 6.757 -5.483 -9.154 1.00 85.81 69 VAL A O 1
ATOM 547 N N . SER A 1 70 ? 7.953 -3.717 -8.442 1.00 85.81 70 SER A N 1
ATOM 548 C CA . SER A 1 70 ? 8.664 -3.488 -9.707 1.00 85.81 70 SER A CA 1
ATOM 549 C C . SER A 1 70 ? 9.699 -4.568 -10.016 1.00 85.81 70 SER A C 1
ATOM 551 O O . SER A 1 70 ? 9.878 -4.921 -11.178 1.00 85.81 70 SER A O 1
ATOM 553 N N . ASN A 1 71 ? 10.356 -5.117 -8.990 1.00 89.88 71 ASN A N 1
ATOM 554 C CA . ASN A 1 71 ? 11.362 -6.170 -9.150 1.00 89.88 71 ASN A CA 1
ATOM 555 C C . ASN A 1 71 ? 10.760 -7.583 -9.132 1.00 89.88 71 ASN A C 1
ATOM 557 O O . ASN A 1 71 ? 11.491 -8.567 -9.243 1.00 89.88 71 ASN A O 1
ATOM 561 N N . SER A 1 72 ? 9.441 -7.717 -8.971 1.00 87.31 72 SER A N 1
ATOM 562 C CA . SER A 1 72 ? 8.806 -9.029 -8.925 1.00 87.31 72 SER A CA 1
ATOM 563 C C . SER A 1 72 ? 8.726 -9.673 -10.308 1.00 87.31 72 SER A C 1
ATOM 565 O O . SER A 1 72 ? 8.075 -9.171 -11.221 1.00 87.31 72 SER A O 1
ATOM 567 N N . GLU A 1 73 ? 9.283 -10.877 -10.430 1.00 94.25 73 GLU A N 1
ATOM 568 C CA . GLU A 1 73 ? 9.076 -11.759 -11.588 1.00 94.25 73 GLU A CA 1
ATOM 569 C C . GLU A 1 73 ? 7.700 -12.461 -11.560 1.00 94.25 73 GLU A C 1
ATOM 571 O O . GLU A 1 73 ? 7.354 -13.222 -12.465 1.00 94.25 73 GLU A O 1
ATOM 576 N N . ARG A 1 74 ? 6.906 -12.230 -10.504 1.00 91.38 74 ARG A N 1
ATOM 577 C CA . ARG A 1 74 ? 5.657 -12.937 -10.179 1.00 91.38 74 ARG A CA 1
ATOM 578 C C . ARG A 1 74 ? 4.507 -11.948 -9.909 1.00 91.38 74 ARG A C 1
ATOM 580 O O . ARG A 1 74 ? 4.048 -11.810 -8.772 1.00 91.38 74 ARG A O 1
ATOM 587 N N . PRO A 1 75 ? 4.037 -11.211 -10.935 1.00 86.50 75 PRO A N 1
ATOM 588 C CA . PRO A 1 75 ? 3.075 -10.115 -10.762 1.00 86.50 75 PRO A CA 1
ATOM 589 C C . PRO A 1 75 ? 1.676 -10.578 -10.323 1.00 86.50 75 PRO A C 1
ATOM 591 O O . PRO A 1 75 ? 0.952 -9.837 -9.652 1.00 86.50 75 PRO A O 1
ATOM 594 N N . VAL A 1 76 ? 1.286 -11.809 -10.668 1.00 89.69 76 VAL A N 1
ATOM 595 C CA . VAL A 1 76 ? -0.007 -12.385 -10.263 1.00 89.69 76 VAL A CA 1
ATOM 596 C C . VAL A 1 76 ? -0.023 -12.636 -8.756 1.00 89.69 76 VAL A C 1
ATOM 598 O O . VAL A 1 76 ? -0.989 -12.305 -8.075 1.00 89.69 76 VAL A O 1
ATOM 601 N N . GLU A 1 77 ? 1.065 -13.171 -8.218 1.00 89.62 77 GLU A N 1
ATOM 602 C CA . GLU A 1 77 ? 1.233 -13.467 -6.802 1.00 89.62 77 GLU A CA 1
ATOM 603 C C . GLU A 1 77 ? 1.298 -12.193 -5.961 1.00 89.62 77 GLU A C 1
ATOM 605 O O . GLU A 1 77 ? 0.688 -12.135 -4.895 1.00 89.62 77 GLU A O 1
ATOM 610 N N . VAL A 1 78 ? 1.956 -11.146 -6.468 1.00 87.50 78 VAL A N 1
ATOM 611 C CA . VAL A 1 78 ? 1.934 -9.813 -5.847 1.00 87.50 78 VAL A CA 1
ATOM 612 C C . VAL A 1 78 ? 0.508 -9.257 -5.799 1.00 87.50 78 VAL A C 1
ATOM 614 O O . VAL A 1 78 ? 0.071 -8.770 -4.760 1.00 87.50 78 VAL A O 1
ATOM 617 N N . SER A 1 79 ? -0.259 -9.392 -6.883 1.00 86.44 79 SER A N 1
ATOM 618 C CA . SER A 1 79 ? -1.657 -8.934 -6.927 1.00 86.44 79 SER A CA 1
ATOM 619 C C . SER A 1 79 ? -2.553 -9.689 -5.936 1.00 86.44 79 SER A C 1
ATOM 621 O O . SER A 1 79 ? -3.409 -9.090 -5.280 1.00 86.44 79 SER A O 1
ATOM 623 N N . LEU A 1 80 ? -2.340 -11.001 -5.786 1.00 91.00 80 LEU A N 1
ATOM 624 C CA . LEU A 1 80 ? -3.032 -11.820 -4.786 1.00 91.00 80 LEU A CA 1
ATOM 625 C C . LEU A 1 80 ? -2.662 -11.403 -3.359 1.00 91.00 80 LEU A C 1
ATOM 627 O O . LEU A 1 80 ? -3.547 -11.291 -2.514 1.00 91.00 80 LEU A O 1
ATOM 631 N N . LEU A 1 81 ? -1.382 -11.132 -3.092 1.00 90.19 81 LEU A N 1
ATOM 632 C CA . LEU A 1 81 ? -0.923 -10.650 -1.789 1.00 90.19 81 LEU A CA 1
ATOM 633 C C . LEU A 1 81 ? -1.579 -9.313 -1.420 1.00 90.19 81 LEU A C 1
ATOM 635 O O . LEU A 1 81 ? -2.081 -9.173 -0.307 1.00 90.19 81 LEU A O 1
ATOM 639 N N . LEU A 1 82 ? -1.623 -8.360 -2.357 1.00 89.38 82 LEU A N 1
ATOM 640 C CA . LEU A 1 82 ? -2.269 -7.060 -2.148 1.00 89.38 82 LEU A CA 1
ATOM 641 C C . LEU A 1 82 ? -3.770 -7.205 -1.881 1.00 89.38 82 LEU A C 1
ATOM 643 O O . LEU A 1 82 ? -4.299 -6.549 -0.989 1.00 89.38 82 LEU A O 1
ATOM 647 N N . THR A 1 83 ? -4.444 -8.096 -2.610 1.00 90.62 83 THR A N 1
ATOM 648 C CA . THR A 1 83 ? -5.877 -8.362 -2.414 1.00 90.62 83 THR A CA 1
ATOM 649 C C . THR A 1 83 ? -6.137 -8.946 -1.025 1.00 90.62 83 THR A C 1
ATOM 651 O O . THR A 1 83 ? -6.985 -8.438 -0.299 1.00 90.62 83 THR A O 1
ATOM 654 N N . ASN A 1 84 ? -5.346 -9.941 -0.613 1.00 91.69 84 ASN A N 1
ATOM 655 C CA . ASN A 1 84 ? -5.455 -10.541 0.719 1.00 91.69 84 ASN A CA 1
ATOM 656 C C . ASN A 1 84 ? -5.178 -9.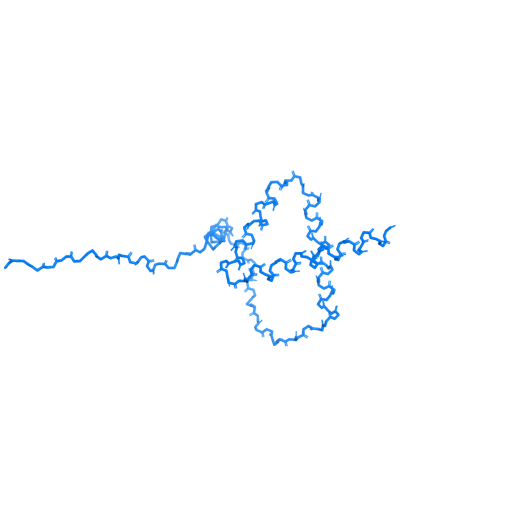524 1.836 1.00 91.69 84 ASN A C 1
ATOM 658 O O . ASN A 1 84 ? -5.836 -9.562 2.871 1.00 91.69 84 ASN A O 1
ATOM 662 N N . LEU A 1 85 ? -4.229 -8.603 1.634 1.00 91.88 85 LEU A N 1
ATOM 663 C CA . LEU A 1 85 ? -3.943 -7.543 2.600 1.00 91.88 85 LEU A CA 1
ATOM 664 C C . LEU A 1 85 ? -5.136 -6.591 2.759 1.00 91.88 85 LEU A C 1
ATOM 666 O O . LEU A 1 85 ? -5.491 -6.239 3.882 1.00 91.88 85 LEU A O 1
ATOM 670 N N . VAL A 1 86 ? -5.766 -6.189 1.651 1.00 92.06 86 VAL A N 1
ATOM 671 C CA . VAL A 1 86 ? -6.971 -5.347 1.690 1.00 92.06 86 VAL A CA 1
ATOM 672 C C . VAL A 1 86 ? -8.114 -6.075 2.398 1.00 92.06 86 VAL A C 1
ATOM 674 O O . VAL A 1 86 ? -8.736 -5.490 3.283 1.00 92.06 86 VAL A O 1
ATOM 677 N N . ASP A 1 87 ? -8.351 -7.347 2.077 1.00 93.38 87 ASP A N 1
ATOM 678 C CA . ASP A 1 87 ? -9.383 -8.152 2.737 1.00 93.38 87 ASP A CA 1
ATOM 679 C C . ASP A 1 87 ? -9.136 -8.263 4.251 1.00 93.38 87 ASP A C 1
ATOM 681 O O . ASP A 1 87 ? -10.056 -8.055 5.043 1.00 93.38 87 ASP A O 1
ATOM 685 N N . ASP A 1 88 ? -7.893 -8.506 4.676 1.00 96.12 88 ASP A N 1
ATOM 686 C CA . ASP A 1 88 ? -7.518 -8.570 6.092 1.00 96.12 88 ASP A CA 1
ATOM 687 C C . ASP A 1 88 ? -7.775 -7.242 6.825 1.00 96.12 88 ASP A C 1
ATOM 689 O O . ASP A 1 88 ? -8.252 -7.246 7.965 1.00 96.12 88 ASP A O 1
ATOM 693 N N . LEU A 1 89 ? -7.490 -6.100 6.189 1.00 93.12 89 LEU A N 1
ATOM 694 C CA . LEU A 1 89 ? -7.769 -4.775 6.754 1.00 93.12 89 LEU A CA 1
ATOM 695 C C . LEU A 1 89 ? -9.276 -4.547 6.920 1.00 93.12 89 LEU A C 1
ATOM 697 O O . LEU A 1 89 ? -9.718 -4.100 7.982 1.00 93.12 89 LEU A O 1
ATOM 701 N N . LEU A 1 90 ? -10.071 -4.916 5.913 1.00 91.81 90 LEU A N 1
ATOM 702 C CA . LEU A 1 90 ? -11.530 -4.814 5.968 1.00 91.81 90 LEU A CA 1
ATOM 703 C C . LEU A 1 90 ? -12.119 -5.725 7.056 1.00 91.81 90 LEU A C 1
ATOM 705 O O . LEU A 1 90 ? -12.976 -5.289 7.824 1.00 91.81 90 LEU A O 1
ATOM 709 N N . ILE A 1 91 ? -11.628 -6.964 7.184 1.00 94.62 91 ILE A N 1
ATOM 710 C CA . ILE A 1 91 ? -12.041 -7.913 8.235 1.00 94.62 91 ILE A CA 1
ATOM 711 C C . ILE A 1 91 ? -11.735 -7.359 9.633 1.00 94.62 91 ILE A C 1
ATOM 713 O O . ILE A 1 91 ? -12.511 -7.567 10.567 1.00 94.62 91 ILE A O 1
ATOM 717 N N . ARG A 1 92 ? -10.625 -6.630 9.785 1.00 94.56 92 ARG A N 1
ATOM 718 C CA . ARG A 1 92 ? -10.235 -5.969 11.042 1.00 94.56 92 ARG A CA 1
ATOM 719 C C . ARG A 1 92 ? -10.988 -4.663 11.310 1.00 94.56 92 ARG A C 1
ATOM 721 O O . ARG A 1 92 ? -10.735 -4.029 12.331 1.00 94.56 92 ARG A O 1
ATOM 728 N N . GLY A 1 93 ? -11.919 -4.278 10.439 1.00 93.38 93 GLY A N 1
ATOM 729 C CA . GLY A 1 93 ? -12.762 -3.099 10.613 1.00 93.38 93 GLY A CA 1
ATOM 730 C C . GLY A 1 93 ? -12.111 -1.788 10.176 1.00 93.38 93 GLY A C 1
ATOM 731 O O . GLY A 1 93 ? -12.611 -0.725 10.535 1.00 93.38 93 GLY A O 1
ATOM 732 N N . VAL A 1 94 ? -11.017 -1.835 9.409 1.00 94.62 94 VAL A N 1
ATOM 733 C CA . VAL A 1 94 ? -10.470 -0.632 8.773 1.00 94.62 94 VAL A CA 1
ATOM 734 C C . VAL A 1 94 ? -11.420 -0.214 7.656 1.00 94.62 94 VAL A C 1
ATOM 736 O O . VAL A 1 94 ? -11.723 -1.002 6.760 1.00 94.62 94 VAL A O 1
ATOM 739 N N . GLU A 1 95 ? -11.906 1.026 7.699 1.00 95.31 95 GLU A N 1
ATOM 740 C CA . GLU A 1 95 ? -12.820 1.506 6.666 1.00 95.31 95 GLU A CA 1
ATOM 741 C C . GLU A 1 95 ? -12.120 1.608 5.308 1.00 95.31 95 GLU A C 1
ATOM 743 O O . GLU A 1 95 ? -10.972 2.047 5.199 1.00 95.31 95 GLU A O 1
ATOM 748 N N . SER A 1 96 ? -12.850 1.282 4.239 1.00 92.94 96 SER A N 1
ATOM 749 C CA . SER A 1 96 ? -12.336 1.390 2.871 1.00 92.94 96 SER A CA 1
ATOM 750 C C . SER A 1 96 ? -11.880 2.812 2.522 1.00 92.94 96 SER A C 1
ATOM 752 O O . SER A 1 96 ? -10.966 2.974 1.724 1.00 92.94 96 SER A O 1
ATOM 754 N N . SER A 1 97 ? -12.481 3.837 3.134 1.00 94.38 97 SER A N 1
ATOM 755 C CA . SER A 1 97 ? -12.086 5.248 3.017 1.00 94.38 97 SER A CA 1
ATOM 756 C C . SER A 1 97 ? -10.636 5.482 3.460 1.00 94.38 97 SER A C 1
ATOM 758 O O . SER A 1 97 ? -9.875 6.115 2.731 1.00 94.38 97 SER A O 1
ATOM 760 N N . TYR A 1 98 ? -10.228 4.925 4.604 1.00 93.00 98 TYR A N 1
ATOM 761 C CA . TYR A 1 98 ? -8.856 5.020 5.108 1.00 93.00 98 TYR A CA 1
ATOM 762 C C . TYR A 1 98 ? -7.870 4.265 4.221 1.00 93.00 98 TYR A C 1
ATOM 764 O O . TYR A 1 98 ? -6.799 4.788 3.919 1.00 93.00 98 TYR A O 1
ATOM 772 N N . ILE A 1 99 ? -8.246 3.073 3.751 1.00 92.38 99 ILE A N 1
ATOM 773 C CA . ILE A 1 99 ? -7.415 2.284 2.829 1.00 92.38 99 ILE A CA 1
ATOM 774 C C . ILE A 1 99 ? -7.199 3.059 1.524 1.00 92.38 99 ILE A C 1
ATOM 776 O O . ILE A 1 99 ? -6.068 3.205 1.067 1.00 92.38 99 ILE A O 1
ATOM 780 N N . LEU A 1 100 ? -8.267 3.613 0.945 1.00 93.12 100 LEU A N 1
ATOM 781 C CA . LEU A 1 100 ? -8.187 4.422 -0.272 1.00 93.12 100 LEU A CA 1
ATOM 782 C C . LEU A 1 100 ? -7.361 5.694 -0.061 1.00 93.12 100 LEU A C 1
ATOM 784 O O . LEU A 1 100 ? -6.563 6.041 -0.926 1.00 93.12 100 LEU A O 1
ATOM 788 N N . SER A 1 101 ? -7.506 6.362 1.086 1.00 91.12 101 SER A N 1
ATOM 789 C CA . SER A 1 101 ? -6.704 7.540 1.427 1.00 91.12 101 SER A CA 1
ATOM 790 C C . SER A 1 101 ? -5.215 7.206 1.538 1.00 91.12 101 SER A C 1
ATOM 792 O O . SER A 1 101 ? -4.387 7.967 1.046 1.00 91.12 101 SER A O 1
ATOM 794 N N . ALA A 1 102 ? -4.868 6.070 2.148 1.00 90.81 102 ALA A N 1
ATOM 795 C CA . ALA A 1 102 ? -3.491 5.587 2.242 1.00 90.81 102 ALA A CA 1
ATOM 796 C C . ALA A 1 102 ? -2.902 5.273 0.858 1.00 90.81 102 ALA A C 1
ATOM 798 O O . ALA A 1 102 ? -1.782 5.675 0.549 1.00 90.81 102 ALA A O 1
ATOM 799 N N . VAL A 1 103 ? -3.679 4.605 -0.000 1.00 90.19 103 VAL A N 1
ATOM 800 C CA . VAL A 1 103 ? -3.284 4.322 -1.387 1.00 90.19 103 VAL A CA 1
ATOM 801 C C . VAL A 1 103 ? -3.073 5.620 -2.171 1.00 90.19 103 VAL A C 1
ATOM 803 O O . VAL A 1 103 ? -2.061 5.756 -2.853 1.00 90.19 103 VAL A O 1
ATOM 806 N N . HIS A 1 104 ? -3.981 6.592 -2.045 1.00 91.62 104 HIS A N 1
ATOM 807 C CA . HIS A 1 104 ? -3.861 7.895 -2.705 1.0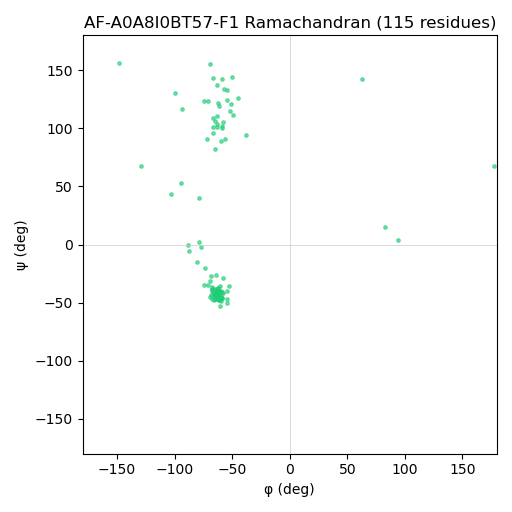0 91.62 104 HIS A CA 1
ATOM 808 C C . HIS A 1 104 ? -2.603 8.648 -2.261 1.00 91.62 104 HIS A C 1
ATOM 810 O O . HIS A 1 104 ? -1.839 9.106 -3.105 1.00 91.62 104 HIS A O 1
ATOM 816 N N . ARG A 1 105 ? -2.336 8.702 -0.949 1.00 89.88 105 ARG A N 1
ATOM 817 C CA . ARG A 1 105 ? -1.117 9.316 -0.405 1.00 89.88 105 ARG A CA 1
ATOM 818 C C . ARG A 1 105 ? 0.146 8.655 -0.961 1.00 89.88 105 ARG A C 1
ATOM 820 O O . ARG A 1 105 ? 1.092 9.345 -1.323 1.00 89.88 105 ARG A O 1
ATOM 827 N N . GLY A 1 106 ? 0.154 7.325 -1.067 1.00 88.19 106 GLY A N 1
ATOM 828 C CA . GLY A 1 106 ? 1.268 6.592 -1.666 1.00 88.19 106 GLY A CA 1
ATOM 829 C C . GLY A 1 106 ? 1.503 6.943 -3.140 1.00 88.19 106 GLY A C 1
ATOM 830 O O . GLY A 1 106 ? 2.655 7.043 -3.562 1.00 88.19 106 GLY A O 1
ATOM 831 N N . PHE A 1 107 ? 0.433 7.170 -3.912 1.00 87.88 107 PHE A N 1
ATOM 832 C CA . PHE A 1 107 ? 0.543 7.642 -5.296 1.00 87.88 107 PHE A CA 1
ATOM 833 C C . PHE A 1 107 ? 1.132 9.050 -5.380 1.00 87.88 107 PHE A C 1
ATOM 835 O O . PHE A 1 107 ? 2.074 9.234 -6.143 1.00 87.88 107 PHE A O 1
ATOM 842 N N . GLU A 1 108 ? 0.646 9.998 -4.573 1.00 90.31 108 GLU A N 1
ATOM 843 C CA . GLU A 1 108 ? 1.177 11.371 -4.526 1.00 90.31 108 GLU A CA 1
ATOM 844 C C . GLU A 1 108 ? 2.686 11.382 -4.254 1.00 90.31 108 GLU A C 1
ATOM 846 O O . GLU A 1 108 ? 3.445 11.963 -5.019 1.00 90.31 108 GLU A O 1
ATOM 851 N N . ILE A 1 109 ? 3.141 10.660 -3.223 1.00 87.56 109 ILE A N 1
ATOM 852 C CA . ILE A 1 109 ? 4.569 10.580 -2.869 1.00 87.56 109 ILE A CA 1
ATOM 853 C C . ILE A 1 109 ? 5.396 10.004 -4.025 1.00 87.56 109 ILE A C 1
ATOM 855 O O . ILE A 1 109 ? 6.514 10.448 -4.294 1.00 87.56 109 ILE A O 1
ATOM 859 N N . ASN A 1 110 ? 4.868 8.995 -4.719 1.00 84.31 110 ASN A N 1
ATOM 860 C CA . ASN A 1 110 ? 5.570 8.400 -5.847 1.00 84.31 110 ASN A CA 1
ATOM 861 C C . ASN A 1 110 ? 5.610 9.334 -7.072 1.00 84.31 110 ASN A C 1
ATOM 863 O O . ASN A 1 110 ? 6.609 9.328 -7.792 1.00 84.31 110 ASN A O 1
ATOM 867 N N . GLU A 1 111 ? 4.558 10.123 -7.309 1.00 83.75 111 GLU A N 1
ATOM 868 C CA . GLU A 1 111 ? 4.511 11.151 -8.356 1.00 83.75 111 GLU A CA 1
ATOM 869 C C . GLU A 1 111 ? 5.470 12.308 -8.062 1.00 83.75 111 GLU A C 1
ATOM 871 O O . GLU A 1 111 ? 6.257 12.668 -8.938 1.00 83.75 111 GLU A O 1
ATOM 876 N N . ASP A 1 112 ? 5.463 12.827 -6.830 1.00 80.31 112 ASP A N 1
ATOM 877 C CA . ASP A 1 112 ? 6.385 13.871 -6.369 1.00 80.31 112 ASP A CA 1
ATOM 878 C C . ASP A 1 112 ? 7.838 13.437 -6.609 1.00 80.31 112 ASP A C 1
ATOM 880 O O . ASP A 1 112 ? 8.620 14.158 -7.228 1.00 80.31 112 ASP A O 1
ATOM 884 N N . ARG A 1 113 ? 8.177 12.194 -6.245 1.00 75.06 113 ARG A N 1
ATOM 885 C CA . ARG A 1 113 ? 9.505 11.618 -6.495 1.00 75.06 113 ARG A CA 1
ATOM 886 C C . ARG A 1 113 ? 9.831 11.495 -7.982 1.00 75.06 113 ARG A C 1
ATOM 888 O O . ARG A 1 113 ? 10.958 11.762 -8.387 1.00 75.06 113 ARG A O 1
ATOM 895 N N . ALA A 1 114 ? 8.879 11.056 -8.804 1.00 76.62 114 ALA A N 1
ATOM 896 C CA . ALA A 1 114 ? 9.098 10.927 -10.243 1.00 76.62 114 ALA A CA 1
ATOM 897 C C . ALA A 1 114 ? 9.356 12.286 -10.918 1.00 76.62 114 ALA A C 1
ATOM 899 O O . ALA A 1 114 ? 10.017 12.325 -11.952 1.00 76.62 114 ALA A O 1
ATOM 900 N N . ALA A 1 115 ? 8.860 13.384 -10.339 1.00 78.31 115 ALA A N 1
ATOM 901 C CA . ALA A 1 115 ? 9.093 14.743 -10.819 1.00 78.31 115 ALA A CA 1
ATOM 902 C C . ALA A 1 115 ? 10.453 15.339 -10.393 1.00 78.31 115 ALA A C 1
ATOM 904 O O . ALA A 1 115 ? 10.875 16.345 -10.964 1.00 78.31 115 ALA A O 1
ATOM 905 N N . GLU A 1 116 ? 11.141 14.739 -9.416 1.00 70.44 116 GLU A N 1
ATOM 906 C CA . GLU A 1 116 ? 12.455 15.182 -8.918 1.00 70.44 116 GLU A CA 1
ATOM 907 C C . GLU A 1 116 ? 13.659 14.603 -9.700 1.00 70.44 116 GLU A C 1
ATOM 909 O O . GLU A 1 116 ? 14.800 14.998 -9.440 1.00 70.44 116 GLU A O 1
ATOM 914 N N . ILE A 1 117 ? 13.421 13.694 -10.657 1.00 56.03 117 ILE A N 1
ATOM 915 C CA . ILE A 1 117 ? 14.433 13.000 -11.488 1.00 56.03 117 ILE A CA 1
ATOM 916 C C . ILE A 1 117 ? 14.528 13.640 -12.879 1.00 56.03 117 ILE A C 1
ATOM 918 O O . ILE A 1 117 ? 15.672 13.832 -13.359 1.00 56.03 117 ILE A O 1
#

Radius of gyration: 22.08 Å; Cα contacts (8 Å, |Δi|>4): 15; chains: 1; bounding box: 63×52×38 Å

Foldseek 3Di:
DDDDDDPPPPPPPPPPCPVVNVVVVVVVVVVPDPDPPPDPPPPDPPPPDDPVRVVVVLLVVLVVLCCCCVVDPCNVVVVVVVVVVVVVCVVVVNDPVVVVVSVVSSVVSVVVVVVVD

Mean predicted aligned error: 16.52 Å

Secondary structure (DSSP, 8-state):
-------------S----HHHHHHHHHHHHTTT--------------PPPHHHHHHHHHHHHHHHHHHHHT-S-HHHHHHHHHHHHHHHHHTT--HHHHHHHHHHHHHHHHHHHHT-